Protein AF-A0A839NHM5-F1 (afdb_monomer_lite)

Secondary structure (DSSP, 8-state):
-HHHHHHHHHHHHHHHHHHHT-S----HHHHHHHHHH-SSPPEESSS-SSSSEE---HHHHTT--SS---TTPPP---HHHHHHHHHHHHHHHHHTT-SS-GGG--

Structure (mmCIF, N/CA/C/O backbone):
data_AF-A0A839NHM5-F1
#
_entry.id   AF-A0A839NHM5-F1
#
loop_
_atom_site.group_PDB
_atom_site.id
_atom_site.type_symbol
_atom_site.label_atom_id
_atom_site.label_alt_id
_atom_site.label_comp_id
_atom_site.label_asym_id
_atom_site.label_entity_id
_atom_site.label_seq_id
_atom_site.pdbx_PDB_ins_code
_atom_site.Cartn_x
_atom_site.Cartn_y
_atom_site.Cartn_z
_atom_site.occupancy
_atom_site.B_iso_or_equiv
_atom_site.auth_seq_id
_atom_site.auth_comp_id
_atom_site.auth_asym_id
_atom_site.auth_atom_id
_atom_site.pdbx_PDB_model_num
ATOM 1 N N . MET A 1 1 ? 17.486 33.593 19.056 1.00 53.84 1 MET A N 1
ATOM 2 C CA . MET A 1 1 ? 16.640 32.373 19.085 1.00 53.84 1 MET A CA 1
ATOM 3 C C . MET A 1 1 ? 15.767 32.169 17.834 1.00 53.84 1 MET A C 1
ATOM 5 O O . MET A 1 1 ? 15.738 31.065 17.311 1.00 53.84 1 MET A O 1
ATOM 9 N N . SER A 1 2 ? 15.096 33.207 17.308 1.00 57.06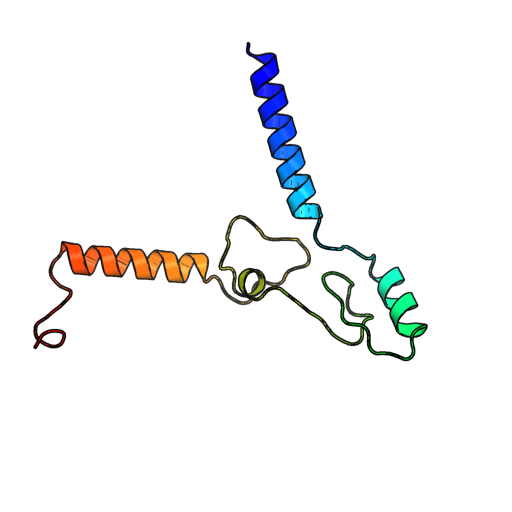 2 SER A N 1
ATOM 10 C CA . SER A 1 2 ? 14.094 33.103 16.217 1.00 57.06 2 SER A CA 1
ATOM 11 C C . SER A 1 2 ? 14.606 32.538 14.871 1.00 57.06 2 SER A C 1
ATOM 13 O O . SER A 1 2 ? 13.922 31.750 14.220 1.00 57.06 2 SER A O 1
ATOM 15 N N . ASN A 1 3 ? 15.841 32.859 14.467 1.00 49.12 3 ASN A N 1
ATOM 16 C CA . ASN A 1 3 ? 16.395 32.397 13.183 1.00 49.12 3 ASN A CA 1
ATOM 17 C C . ASN A 1 3 ? 16.850 30.929 13.194 1.00 49.12 3 ASN A C 1
ATOM 19 O O . ASN A 1 3 ? 16.838 30.281 12.149 1.00 49.12 3 ASN A O 1
ATOM 23 N N . TYR A 1 4 ? 17.214 30.394 14.362 1.00 43.03 4 TYR A N 1
ATOM 24 C CA . TYR A 1 4 ? 17.658 29.006 14.495 1.00 43.03 4 TYR A CA 1
ATOM 25 C C . TYR A 1 4 ? 16.476 28.051 14.301 1.00 43.03 4 TYR A C 1
ATOM 27 O O . TYR A 1 4 ? 16.530 27.181 13.443 1.00 43.03 4 TYR A O 1
ATOM 35 N N . LEU A 1 5 ? 15.348 28.315 14.971 1.00 47.62 5 LEU A N 1
ATOM 36 C CA . LEU A 1 5 ? 14.115 27.529 14.829 1.00 47.62 5 LEU A CA 1
ATOM 37 C C . LEU A 1 5 ? 13.553 27.559 13.395 1.00 47.62 5 LEU A C 1
ATOM 39 O O . LEU A 1 5 ? 13.135 26.525 12.873 1.00 47.62 5 LEU A O 1
ATOM 43 N N . LYS A 1 6 ? 13.618 28.711 12.709 1.00 47.94 6 LYS A N 1
ATOM 44 C CA . LYS A 1 6 ? 13.235 28.820 11.288 1.00 47.94 6 LYS A CA 1
ATOM 45 C C . LYS A 1 6 ? 14.156 28.006 10.374 1.00 47.94 6 LYS A C 1
ATOM 47 O O . LYS A 1 6 ? 13.675 27.376 9.434 1.00 47.94 6 LYS A O 1
ATOM 52 N N . LYS A 1 7 ? 15.464 27.983 10.654 1.00 52.16 7 LYS A N 1
ATOM 53 C CA . LYS A 1 7 ? 16.453 27.204 9.893 1.00 52.16 7 LYS A CA 1
ATOM 54 C C . LYS A 1 7 ? 16.278 25.700 10.122 1.00 52.16 7 LYS A C 1
ATOM 56 O O . LYS A 1 7 ? 16.279 24.951 9.150 1.00 52.16 7 LYS A O 1
ATOM 61 N N . THR A 1 8 ? 16.029 25.273 11.360 1.00 49.31 8 THR A N 1
ATOM 62 C CA . THR A 1 8 ? 15.762 23.868 11.707 1.00 49.31 8 THR A CA 1
ATOM 63 C C . THR A 1 8 ? 14.458 23.373 11.082 1.00 49.31 8 THR A C 1
ATOM 65 O O . THR A 1 8 ? 14.447 22.309 10.471 1.00 49.31 8 THR A O 1
ATOM 68 N N . SER A 1 9 ? 13.380 24.168 11.116 1.00 53.91 9 SER A N 1
ATOM 69 C CA . SER A 1 9 ? 12.108 23.831 10.455 1.00 53.91 9 SER A CA 1
ATOM 70 C C . SER A 1 9 ? 12.252 23.721 8.930 1.00 53.91 9 SER A C 1
ATOM 72 O O . SER A 1 9 ? 11.763 22.767 8.325 1.00 53.91 9 SER A O 1
ATOM 74 N N . LYS A 1 10 ? 12.980 24.652 8.297 1.00 54.19 10 LYS A N 1
ATOM 75 C CA . LYS A 1 10 ? 13.217 24.645 6.845 1.00 54.19 10 LYS A CA 1
ATOM 76 C C . LYS A 1 10 ? 14.106 23.477 6.411 1.00 54.19 10 LYS A C 1
ATOM 78 O O . LYS A 1 10 ? 13.816 22.850 5.397 1.00 54.19 10 LYS A O 1
ATOM 83 N N . ASN A 1 11 ? 15.134 23.151 7.197 1.00 45.97 11 ASN A N 1
ATOM 84 C CA . ASN A 1 11 ? 15.980 21.987 6.951 1.00 45.97 11 ASN A CA 1
ATOM 85 C C . ASN A 1 11 ? 15.206 20.684 7.134 1.00 45.97 11 ASN A C 1
ATOM 87 O O . ASN A 1 11 ? 15.305 19.845 6.256 1.00 45.97 11 ASN A O 1
ATOM 91 N N . THR A 1 12 ? 14.381 20.556 8.178 1.00 53.25 12 THR A N 1
ATOM 92 C CA . THR A 1 12 ? 13.552 19.359 8.420 1.00 53.25 12 THR A CA 1
ATOM 93 C C . THR A 1 12 ? 12.542 19.146 7.292 1.00 53.25 12 THR A C 1
ATOM 95 O O . THR A 1 12 ? 12.435 18.050 6.754 1.00 53.25 12 THR A O 1
ATOM 98 N N . LYS A 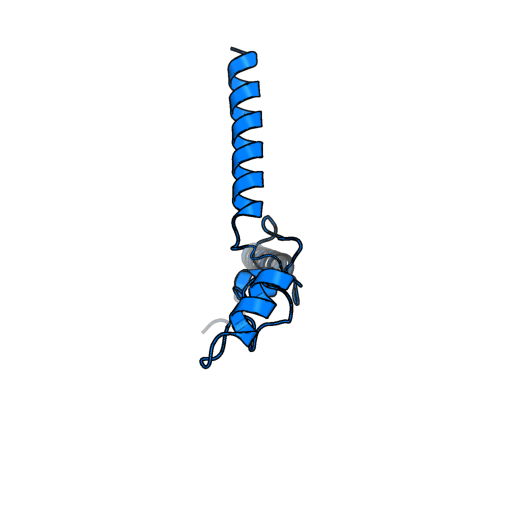1 13 ? 11.854 20.207 6.841 1.00 51.88 13 LYS A N 1
ATOM 99 C CA . LYS A 1 13 ? 10.957 20.131 5.673 1.00 51.88 13 LYS A CA 1
ATOM 100 C C . LYS A 1 13 ? 11.701 19.752 4.390 1.00 51.88 13 LYS A C 1
ATOM 102 O O . LYS A 1 13 ? 11.170 18.998 3.584 1.00 51.88 13 LYS A O 1
ATOM 107 N N . ARG A 1 14 ? 12.932 20.241 4.215 1.00 49.38 14 ARG A N 1
ATOM 108 C CA . ARG A 1 14 ? 13.799 19.875 3.091 1.00 49.38 14 ARG A CA 1
ATOM 109 C C . ARG A 1 14 ? 14.246 18.412 3.167 1.00 49.38 14 ARG A C 1
ATOM 111 O O . ARG A 1 14 ? 14.167 17.740 2.152 1.00 49.38 14 ARG A O 1
ATOM 118 N N . THR A 1 15 ? 14.608 17.896 4.344 1.00 53.00 15 THR A N 1
ATOM 119 C CA . THR A 1 15 ? 14.992 16.481 4.512 1.00 53.00 15 THR A CA 1
ATOM 120 C C . THR A 1 15 ? 13.806 15.551 4.294 1.00 53.00 15 THR A C 1
ATOM 122 O O . THR A 1 15 ? 13.963 14.523 3.653 1.00 53.00 15 THR A O 1
ATOM 125 N N . LEU A 1 16 ? 12.608 15.920 4.759 1.00 50.41 16 LEU A N 1
ATOM 126 C CA . LEU A 1 16 ? 11.380 15.157 4.511 1.00 50.41 16 LEU A CA 1
ATOM 127 C C . LEU A 1 16 ? 10.997 15.155 3.024 1.00 50.41 16 LEU A C 1
ATOM 129 O O . LEU A 1 16 ? 10.574 14.127 2.502 1.00 50.41 16 LEU A O 1
ATOM 133 N N . GLN A 1 17 ? 11.185 16.276 2.324 1.00 50.78 17 GLN A N 1
ATOM 134 C CA . GLN A 1 17 ? 10.989 16.360 0.875 1.00 50.78 17 GLN A CA 1
ATOM 135 C C . GLN A 1 17 ? 12.034 15.527 0.113 1.00 50.78 17 GLN A C 1
ATOM 137 O O . GLN A 1 17 ? 11.679 14.753 -0.767 1.00 50.78 17 GLN A O 1
ATOM 142 N N . GLU A 1 18 ? 13.306 15.616 0.501 1.00 49.75 18 GLU A N 1
ATOM 143 C CA . GLU A 1 18 ? 14.396 14.817 -0.066 1.00 49.75 18 GLU A CA 1
ATOM 144 C C . GLU A 1 18 ? 14.184 13.316 0.209 1.00 49.75 18 GLU A C 1
ATOM 146 O O . GLU A 1 18 ? 14.371 12.506 -0.687 1.00 49.75 18 GLU A O 1
ATOM 151 N N . MET A 1 19 ? 13.702 12.923 1.393 1.00 51.53 19 MET A N 1
ATOM 152 C CA . MET A 1 19 ? 13.323 11.540 1.720 1.00 51.53 19 MET A CA 1
ATOM 153 C C . MET A 1 19 ? 12.123 11.046 0.903 1.00 51.53 19 MET A C 1
ATOM 155 O O . MET A 1 19 ? 12.144 9.908 0.440 1.00 51.53 19 MET A O 1
ATOM 159 N N . LYS A 1 20 ? 11.122 11.902 0.649 1.00 53.28 20 LYS A N 1
ATOM 160 C CA . LYS A 1 20 ? 10.016 11.605 -0.282 1.00 53.28 20 LYS A CA 1
ATOM 161 C C . LYS A 1 20 ? 10.493 11.409 -1.722 1.00 53.28 20 LYS A C 1
ATOM 163 O O . LYS A 1 20 ? 9.875 10.671 -2.486 1.00 53.28 20 LYS A O 1
ATOM 168 N N . ASP A 1 21 ? 11.608 12.035 -2.083 1.00 53.59 21 ASP A N 1
ATOM 169 C CA . ASP A 1 21 ? 12.207 11.958 -3.410 1.00 53.59 21 ASP A CA 1
ATOM 170 C C . ASP A 1 21 ? 13.266 10.848 -3.574 1.00 53.59 21 ASP A C 1
ATOM 172 O O . ASP A 1 21 ? 13.743 10.657 -4.692 1.00 53.59 21 ASP A O 1
ATOM 176 N N . ARG A 1 22 ? 13.581 10.087 -2.511 1.00 50.22 22 ARG A N 1
ATOM 177 C CA . ARG A 1 22 ? 14.645 9.059 -2.449 1.00 50.22 22 ARG A CA 1
ATOM 178 C C . ARG A 1 22 ? 14.239 7.624 -2.811 1.00 50.22 22 ARG A C 1
ATOM 180 O O . ARG A 1 22 ? 15.082 6.737 -2.703 1.00 50.22 22 ARG A O 1
ATOM 187 N N . GLY A 1 23 ? 13.003 7.369 -3.244 1.00 55.25 23 GLY A N 1
ATOM 188 C CA . GLY A 1 23 ? 12.704 6.106 -3.934 1.00 55.25 23 GLY A CA 1
ATOM 189 C C . GLY A 1 23 ? 13.531 6.063 -5.216 1.00 55.25 23 GLY A C 1
ATOM 190 O O . GLY A 1 23 ? 13.576 7.070 -5.904 1.00 55.25 23 GLY A O 1
ATOM 191 N N . GLU A 1 24 ? 14.245 4.982 -5.497 1.00 55.50 24 GLU A N 1
ATOM 192 C CA . GLU A 1 24 ? 15.102 4.829 -6.678 1.00 55.50 24 GLU A CA 1
ATOM 193 C C . GLU A 1 24 ? 14.398 5.325 -7.961 1.00 55.50 24 GLU A C 1
ATOM 195 O O . GLU A 1 24 ? 13.472 4.695 -8.455 1.00 55.50 24 GLU A O 1
ATOM 200 N N . LYS A 1 25 ? 14.777 6.505 -8.476 1.00 68.38 25 LYS A N 1
ATOM 201 C CA . LYS A 1 25 ? 14.193 7.085 -9.698 1.00 68.38 25 LYS A CA 1
ATOM 202 C C . LYS A 1 25 ? 15.188 6.932 -10.836 1.00 68.38 25 LYS A C 1
ATOM 204 O O . LYS A 1 25 ? 15.948 7.858 -11.124 1.00 68.38 25 LYS A O 1
ATOM 209 N N . ILE A 1 26 ? 15.197 5.778 -11.493 1.00 77.38 26 ILE A N 1
ATOM 210 C CA . ILE A 1 26 ? 15.881 5.662 -12.782 1.00 77.38 26 ILE A CA 1
ATOM 211 C C . ILE A 1 26 ? 14.987 6.342 -13.830 1.00 77.38 26 ILE A C 1
ATOM 213 O O . ILE A 1 26 ? 13.811 5.988 -13.940 1.00 77.38 26 ILE A O 1
ATOM 217 N N . PRO A 1 27 ? 15.489 7.321 -14.610 1.00 87.31 27 PRO A N 1
ATOM 218 C CA . PRO A 1 27 ? 14.722 7.872 -15.720 1.00 87.31 27 PRO A CA 1
ATOM 219 C C . PRO A 1 27 ? 14.243 6.750 -16.644 1.00 87.31 27 PRO A C 1
ATOM 221 O O . PRO A 1 27 ? 15.035 5.890 -17.022 1.00 87.31 27 PRO A O 1
ATOM 224 N N . SER A 1 28 ? 12.971 6.776 -17.046 1.00 87.50 28 SER A N 1
ATOM 225 C CA . SER A 1 28 ? 12.346 5.683 -17.812 1.00 87.50 28 SER A CA 1
ATOM 226 C C . SER A 1 28 ? 13.142 5.257 -19.053 1.00 87.50 28 SER A C 1
ATOM 228 O O . SER A 1 28 ? 13.279 4.064 -19.322 1.00 87.50 28 SER A O 1
ATOM 230 N N . HIS A 1 29 ? 13.729 6.213 -19.778 1.00 92.06 29 HIS A N 1
ATOM 231 C CA . HIS A 1 29 ? 14.578 5.923 -20.939 1.00 92.06 29 HIS A CA 1
ATOM 232 C C . HIS A 1 29 ? 15.848 5.146 -20.575 1.00 92.06 29 HIS A C 1
ATOM 234 O O . HIS A 1 29 ? 16.279 4.262 -21.308 1.00 92.06 29 HIS A O 1
ATOM 240 N N . THR A 1 30 ? 16.452 5.462 -19.429 1.00 92.38 30 THR A N 1
ATOM 241 C CA . THR A 1 30 ? 17.640 4.764 -18.929 1.00 92.38 30 THR A CA 1
ATOM 242 C C . THR A 1 30 ? 17.295 3.337 -18.520 1.00 92.38 30 THR A C 1
ATOM 244 O O . THR A 1 30 ? 18.024 2.421 -18.882 1.00 92.38 30 THR A O 1
ATOM 247 N N . ALA A 1 31 ? 16.175 3.139 -17.821 1.00 93.19 31 ALA A N 1
ATOM 248 C CA . ALA A 1 31 ? 15.716 1.807 -17.435 1.00 93.19 31 ALA A CA 1
ATOM 249 C C . ALA A 1 31 ? 15.433 0.924 -18.659 1.00 93.19 31 ALA A C 1
ATOM 251 O O . ALA A 1 31 ? 15.895 -0.210 -18.706 1.00 93.19 31 ALA A O 1
ATOM 252 N N . THR A 1 32 ? 14.777 1.489 -19.679 1.00 95.62 32 THR A N 1
ATOM 253 C CA . THR A 1 32 ? 14.494 0.795 -20.948 1.00 95.62 32 THR A CA 1
ATOM 254 C C . THR A 1 32 ? 15.781 0.328 -21.621 1.00 95.62 32 THR A C 1
ATOM 256 O O . THR A 1 32 ? 15.944 -0.852 -21.900 1.00 95.62 32 THR A O 1
ATOM 259 N N . LYS A 1 33 ? 16.762 1.230 -21.775 1.00 96.94 33 LYS A N 1
ATOM 260 C CA . LYS A 1 33 ? 18.072 0.881 -22.345 1.00 96.94 33 LYS A CA 1
ATOM 261 C C . LYS A 1 33 ? 18.780 -0.232 -21.580 1.00 96.94 33 LYS A C 1
ATOM 263 O O . LYS A 1 33 ? 19.408 -1.083 -22.197 1.00 96.94 33 LYS A O 1
ATOM 268 N N . ILE A 1 34 ? 18.725 -0.201 -20.248 1.00 95.00 34 ILE A N 1
ATOM 269 C CA . ILE A 1 34 ? 19.336 -1.241 -19.415 1.00 95.00 34 ILE A CA 1
ATOM 270 C C . ILE A 1 34 ? 18.624 -2.578 -19.643 1.00 95.00 34 ILE A C 1
ATOM 272 O O . ILE A 1 34 ? 19.306 -3.580 -19.839 1.00 95.00 34 ILE A O 1
ATOM 276 N N . SER A 1 35 ? 17.287 -2.588 -19.667 1.00 96.50 35 SER A N 1
ATOM 277 C CA . SER A 1 35 ? 16.502 -3.801 -19.928 1.00 96.50 35 SER A CA 1
ATOM 278 C C . SER A 1 35 ? 16.824 -4.399 -21.296 1.00 96.50 35 SER A C 1
ATOM 280 O O . SER A 1 35 ? 17.097 -5.589 -21.383 1.00 96.50 35 SER A O 1
ATOM 282 N N . ASP A 1 36 ? 16.914 -3.568 -22.338 1.00 97.19 36 ASP A N 1
ATOM 283 C CA . ASP A 1 36 ? 17.235 -4.009 -23.703 1.00 97.19 36 ASP A CA 1
ATOM 284 C C . ASP A 1 36 ? 18.653 -4.604 -23.833 1.00 97.19 36 ASP A C 1
ATOM 286 O O . ASP A 1 36 ? 18.923 -5.412 -24.723 1.00 97.19 36 ASP A O 1
ATOM 290 N N . MET A 1 37 ? 19.592 -4.189 -22.974 1.00 97.69 37 MET A N 1
ATOM 291 C CA . MET A 1 37 ? 20.988 -4.644 -23.003 1.00 97.69 37 MET A CA 1
ATOM 292 C C . MET A 1 37 ? 21.226 -5.941 -22.221 1.00 97.69 37 MET A C 1
ATOM 294 O O . MET A 1 37 ? 22.228 -6.627 -22.454 1.00 97.69 37 MET A O 1
ATOM 298 N N . LEU A 1 38 ? 20.360 -6.265 -21.263 1.00 96.75 38 LEU A N 1
ATOM 299 C CA . LEU A 1 38 ? 20.520 -7.419 -20.388 1.00 96.75 38 LEU A CA 1
ATOM 300 C C . LEU A 1 38 ? 19.784 -8.635 -20.956 1.00 96.75 38 LEU A C 1
ATOM 302 O O . LEU A 1 38 ? 18.704 -8.540 -21.519 1.00 96.75 38 LEU A O 1
ATOM 306 N N . LYS A 1 39 ? 20.375 -9.821 -20.784 1.00 97.06 39 LYS A N 1
ATOM 307 C CA . LYS A 1 39 ? 19.707 -11.094 -21.116 1.00 97.06 39 LYS A CA 1
ATOM 308 C C . LYS A 1 39 ? 18.825 -11.614 -19.980 1.00 97.06 39 LYS A C 1
ATOM 310 O O . LYS A 1 39 ? 18.039 -12.532 -20.189 1.00 97.06 39 LYS A O 1
ATOM 315 N N . ILE A 1 40 ? 19.034 -11.098 -18.771 1.00 97.62 40 ILE A N 1
ATOM 316 C CA . ILE A 1 40 ? 18.257 -11.451 -17.583 1.00 97.62 40 ILE A CA 1
ATOM 317 C C . ILE A 1 40 ? 17.067 -10.491 -17.449 1.00 97.62 40 ILE A C 1
ATOM 319 O O . ILE A 1 40 ? 17.233 -9.320 -17.792 1.00 97.62 40 ILE A O 1
ATOM 323 N N . PRO A 1 41 ? 15.915 -10.942 -16.917 1.00 97.25 41 PRO A N 1
ATOM 324 C CA . PRO A 1 41 ? 14.773 -10.062 -16.692 1.00 97.25 41 PRO A CA 1
ATOM 325 C C . PRO A 1 41 ? 15.097 -8.921 -15.725 1.00 97.25 41 PRO A C 1
ATOM 327 O O . PRO A 1 41 ? 15.759 -9.135 -14.703 1.00 97.25 41 PRO A O 1
ATOM 330 N N . THR A 1 42 ? 14.584 -7.726 -16.006 1.00 96.56 42 THR A N 1
ATOM 331 C CA . THR A 1 42 ? 14.689 -6.560 -15.125 1.00 96.56 42 THR A CA 1
ATOM 332 C C . THR A 1 42 ? 13.378 -6.291 -14.386 1.00 96.56 42 THR A C 1
ATOM 334 O O . THR A 1 42 ? 12.290 -6.322 -14.959 1.00 96.56 42 THR A O 1
ATOM 337 N N . ILE A 1 43 ? 13.472 -6.011 -13.083 1.00 95.75 43 ILE A N 1
ATOM 338 C CA . ILE A 1 43 ? 12.328 -5.640 -1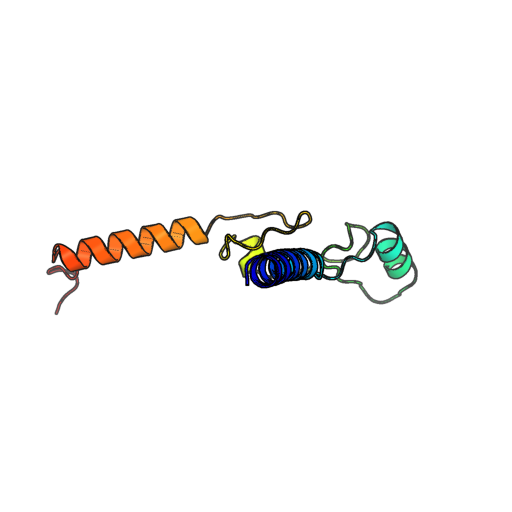2.241 1.00 95.75 43 ILE A CA 1
ATOM 339 C C . ILE A 1 43 ? 12.540 -4.210 -11.755 1.00 95.75 43 ILE A C 1
ATOM 341 O O . ILE A 1 43 ? 13.520 -3.929 -11.068 1.00 95.75 43 ILE A O 1
ATOM 345 N N . GLY A 1 44 ? 11.635 -3.304 -12.123 1.00 91.44 44 GLY A N 1
ATOM 346 C CA . GLY A 1 44 ? 11.736 -1.886 -11.785 1.00 91.44 44 GLY A CA 1
ATOM 347 C C . GLY A 1 44 ? 10.796 -1.454 -10.661 1.00 91.44 44 GLY A C 1
ATOM 348 O O . GLY A 1 44 ? 9.662 -1.920 -10.561 1.00 91.44 44 GLY A O 1
ATOM 349 N N . ILE A 1 45 ? 11.249 -0.492 -9.859 1.00 90.00 45 ILE A N 1
ATOM 350 C CA . ILE A 1 45 ? 10.407 0.368 -9.022 1.00 90.00 45 ILE A CA 1
ATOM 351 C C . ILE A 1 45 ? 10.596 1.802 -9.513 1.00 90.00 45 ILE A C 1
ATOM 353 O O . ILE A 1 45 ? 11.722 2.249 -9.694 1.00 90.00 45 ILE A O 1
ATOM 357 N N . ALA A 1 46 ? 9.505 2.508 -9.819 1.00 86.94 46 ALA A N 1
ATOM 358 C CA . ALA A 1 46 ? 9.558 3.865 -10.383 1.00 86.94 46 ALA A CA 1
ATOM 359 C C . ALA A 1 46 ? 10.437 4.024 -11.654 1.00 86.94 46 ALA A C 1
ATOM 361 O O . ALA A 1 46 ? 10.889 5.127 -11.962 1.00 86.94 46 ALA A O 1
ATOM 362 N N . ALA A 1 47 ? 10.640 2.945 -12.418 1.00 89.38 47 ALA A N 1
ATOM 363 C CA . ALA A 1 47 ? 11.541 2.890 -13.576 1.00 89.38 47 ALA A CA 1
ATOM 364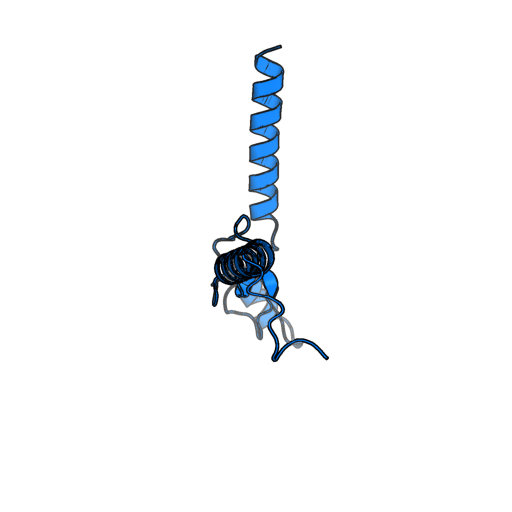 C C . ALA A 1 47 ? 10.826 3.069 -14.936 1.00 89.38 47 ALA A C 1
ATOM 366 O O . ALA A 1 47 ? 11.432 2.934 -15.997 1.00 89.38 47 ALA A O 1
ATOM 367 N N . GLY A 1 48 ? 9.525 3.380 -14.930 1.00 88.94 48 GLY A N 1
ATOM 368 C CA . GLY A 1 48 ? 8.688 3.349 -16.135 1.00 88.94 48 GLY A CA 1
ATOM 369 C C . GLY A 1 48 ? 8.352 1.921 -16.580 1.00 88.94 48 GLY A C 1
ATOM 370 O O . GLY A 1 48 ? 8.673 0.956 -15.892 1.00 88.94 48 GLY A O 1
ATOM 371 N N . SER A 1 49 ? 7.674 1.784 -17.721 1.00 93.94 49 SER A N 1
ATOM 372 C CA . SER A 1 49 ? 7.167 0.497 -18.226 1.00 93.94 49 SER A CA 1
ATOM 373 C C . SER A 1 49 ? 8.132 -0.259 -19.147 1.00 93.94 49 SER A C 1
ATOM 375 O O . SER A 1 49 ? 7.751 -1.289 -19.684 1.00 93.94 49 SER A O 1
ATOM 377 N N . GLY A 1 50 ? 9.349 0.248 -19.369 1.00 95.25 50 GLY A N 1
ATOM 378 C CA . GLY A 1 50 ? 10.361 -0.382 -20.233 1.00 95.25 50 GLY A CA 1
ATOM 379 C C . GLY A 1 50 ? 11.202 -1.458 -19.538 1.00 95.25 50 GLY A C 1
ATOM 380 O O . GLY A 1 50 ? 12.353 -1.647 -19.899 1.00 95.25 50 GLY A O 1
ATOM 381 N N . VAL A 1 51 ? 10.660 -2.092 -18.502 1.00 96.12 51 VAL A N 1
ATOM 382 C CA . VAL A 1 51 ? 11.281 -3.186 -17.738 1.00 96.12 51 VAL A CA 1
ATOM 383 C C . VAL A 1 51 ? 10.354 -4.400 -17.793 1.00 96.12 51 VAL A C 1
ATOM 385 O O . VAL A 1 51 ? 9.149 -4.238 -17.999 1.00 96.12 51 VAL A O 1
ATOM 388 N N . ASP A 1 52 ? 10.882 -5.600 -17.570 1.00 97.81 52 ASP A N 1
ATOM 389 C CA . ASP A 1 52 ? 10.123 -6.853 -17.723 1.00 97.81 52 ASP A CA 1
ATOM 390 C C . ASP A 1 52 ? 9.092 -7.085 -16.610 1.00 97.81 52 ASP A C 1
ATOM 392 O O . ASP A 1 52 ? 8.109 -7.807 -16.787 1.00 97.81 52 ASP A O 1
ATOM 396 N N . GLY A 1 53 ? 9.295 -6.463 -15.449 1.00 95.94 53 GLY A N 1
ATOM 397 C CA . GLY A 1 53 ? 8.365 -6.531 -14.331 1.00 95.94 53 GLY A CA 1
ATOM 398 C C . GLY A 1 53 ? 8.431 -5.317 -13.415 1.00 95.94 53 GLY A C 1
ATOM 399 O O . GLY A 1 53 ? 9.329 -4.481 -13.495 1.00 95.94 53 GLY A O 1
ATOM 400 N N . GLN A 1 54 ? 7.444 -5.219 -12.529 1.00 93.31 54 GLN A N 1
ATOM 401 C CA . GLN A 1 54 ? 7.301 -4.108 -11.592 1.00 93.31 54 GLN A CA 1
ATOM 402 C C . GLN A 1 54 ? 7.270 -4.631 -10.162 1.00 93.31 54 GLN A C 1
ATOM 404 O O . GLN A 1 54 ? 6.660 -5.664 -9.885 1.00 93.31 54 GLN A O 1
ATOM 409 N N . VAL A 1 55 ? 7.878 -3.880 -9.250 1.00 92.81 55 VAL A N 1
ATOM 410 C CA . VAL A 1 55 ? 7.785 -4.124 -7.811 1.00 92.81 55 VAL A CA 1
ATOM 411 C C . VAL A 1 55 ? 7.337 -2.856 -7.099 1.00 92.81 55 VAL A C 1
ATOM 413 O O . VAL A 1 55 ? 7.765 -1.748 -7.420 1.00 92.81 55 VAL A O 1
ATOM 416 N N . LEU A 1 56 ? 6.446 -3.024 -6.127 1.00 89.94 56 LEU A N 1
ATOM 417 C CA . LEU A 1 56 ? 5.950 -1.962 -5.262 1.00 89.94 56 LEU A CA 1
ATOM 418 C C . LEU A 1 56 ? 5.853 -2.486 -3.828 1.00 89.94 56 LEU A C 1
ATOM 420 O O . LEU A 1 56 ? 5.694 -3.685 -3.599 1.00 89.94 56 LEU A O 1
ATOM 424 N N . VAL A 1 57 ? 5.927 -1.576 -2.861 1.00 89.50 57 VAL A N 1
ATOM 425 C CA . VAL A 1 57 ? 5.727 -1.886 -1.442 1.00 89.50 57 VAL A CA 1
ATOM 426 C C . VAL A 1 57 ? 4.224 -1.992 -1.176 1.00 89.50 57 VAL A C 1
ATOM 428 O O . VAL A 1 57 ? 3.474 -1.067 -1.485 1.00 89.50 57 VAL A O 1
ATOM 431 N N . ILE A 1 58 ? 3.760 -3.111 -0.612 1.00 92.38 58 ILE A N 1
ATOM 432 C CA . ILE A 1 58 ? 2.319 -3.372 -0.452 1.00 92.38 58 ILE A CA 1
ATOM 433 C C . ILE A 1 58 ? 1.622 -2.303 0.401 1.00 92.38 58 ILE A C 1
ATOM 435 O O . ILE A 1 58 ? 0.523 -1.874 0.066 1.00 92.38 58 ILE A O 1
ATOM 439 N N . GLN A 1 59 ? 2.282 -1.811 1.449 1.00 90.25 59 GLN A N 1
ATOM 440 C CA . GLN A 1 59 ? 1.760 -0.765 2.329 1.00 90.25 59 GLN A CA 1
ATOM 441 C C . GLN A 1 59 ? 1.484 0.540 1.570 1.00 90.25 59 GLN A C 1
ATOM 443 O O . GLN A 1 59 ? 0.483 1.207 1.833 1.00 90.25 59 GLN A O 1
ATOM 448 N N . ASP A 1 60 ? 2.341 0.873 0.605 1.00 88.06 60 ASP A N 1
ATOM 449 C CA . ASP A 1 60 ? 2.211 2.065 -0.229 1.00 88.06 60 ASP A CA 1
ATOM 450 C C . ASP A 1 60 ? 1.049 1.901 -1.220 1.00 88.06 60 ASP A C 1
ATOM 452 O O . ASP A 1 60 ? 0.178 2.766 -1.331 1.00 88.06 60 ASP A O 1
ATOM 456 N N . VAL A 1 61 ? 0.993 0.753 -1.905 1.00 91.44 61 VAL A N 1
ATOM 457 C CA . VAL A 1 61 ? -0.057 0.423 -2.889 1.00 91.44 61 VAL A CA 1
ATOM 458 C C . VAL A 1 61 ? -1.437 0.374 -2.239 1.00 91.44 61 VAL A C 1
ATOM 460 O O . VAL A 1 61 ? -2.413 0.830 -2.834 1.00 91.44 61 VAL A O 1
ATOM 463 N N . MET A 1 62 ? -1.519 -0.143 -1.014 1.00 94.38 62 MET A N 1
ATOM 464 C CA . MET A 1 62 ? -2.767 -0.255 -0.261 1.00 94.38 62 MET A CA 1
ATOM 465 C C . MET A 1 62 ? -3.119 1.013 0.530 1.00 94.38 62 MET A C 1
ATOM 467 O O . MET A 1 62 ? -4.136 1.032 1.220 1.00 94.38 62 MET A O 1
ATOM 471 N N . GLY A 1 63 ? -2.298 2.066 0.460 1.00 91.88 63 GLY A N 1
ATOM 472 C CA . GLY A 1 63 ? -2.575 3.331 1.141 1.00 91.88 63 GLY A CA 1
ATOM 473 C C . GLY A 1 63 ? -2.626 3.201 2.664 1.00 91.88 63 GLY A C 1
ATOM 474 O O . GLY A 1 63 ? -3.452 3.843 3.300 1.00 91.88 63 GLY A O 1
ATOM 475 N N . MET A 1 64 ? -1.780 2.353 3.261 1.00 91.12 64 MET A N 1
ATOM 476 C CA . MET A 1 64 ? -1.717 2.185 4.723 1.00 91.12 64 MET A CA 1
ATOM 477 C C . MET A 1 64 ? -1.050 3.376 5.425 1.00 91.12 64 MET A C 1
ATOM 479 O O . MET A 1 64 ? -1.303 3.615 6.602 1.00 91.12 64 MET A O 1
ATOM 483 N N . ASN A 1 65 ? -0.186 4.108 4.718 1.00 82.62 65 ASN A N 1
ATOM 484 C CA . ASN A 1 65 ? 0.473 5.311 5.216 1.00 82.62 65 ASN A CA 1
ATOM 485 C C . ASN A 1 65 ? -0.015 6.533 4.430 1.00 82.62 65 ASN A C 1
ATOM 487 O O . ASN A 1 65 ? 0.191 6.615 3.216 1.00 82.62 65 ASN A O 1
ATOM 491 N N . ASP A 1 66 ? -0.629 7.493 5.116 1.00 75.19 66 ASP A N 1
ATOM 492 C CA . ASP A 1 66 ? -1.187 8.673 4.458 1.00 75.19 66 ASP A CA 1
ATOM 493 C C . ASP A 1 66 ? -0.134 9.765 4.183 1.00 75.19 66 ASP A C 1
ATOM 495 O O . ASP A 1 66 ? -0.247 10.544 3.237 1.00 75.19 66 ASP A O 1
ATOM 499 N N . GLU A 1 67 ? 0.979 9.771 4.922 1.00 72.81 67 GLU A N 1
ATOM 500 C CA . GLU A 1 67 ? 2.003 10.814 4.795 1.00 72.81 67 GLU A CA 1
ATOM 501 C C . GLU A 1 67 ? 2.937 10.618 3.587 1.00 72.81 67 GLU A C 1
ATOM 503 O O . GLU A 1 67 ? 3.595 11.571 3.134 1.00 72.81 67 GLU A O 1
ATOM 508 N N . PHE A 1 68 ? 2.995 9.397 3.047 1.00 68.44 68 PHE A N 1
ATOM 509 C CA . PHE A 1 68 ? 3.846 9.016 1.923 1.00 68.44 68 PHE A CA 1
ATOM 510 C C . PHE A 1 68 ? 2.997 8.695 0.682 1.00 68.44 68 PHE A C 1
ATOM 512 O O . PHE A 1 68 ? 2.284 7.698 0.615 1.00 68.44 68 PHE A O 1
ATOM 519 N N . SER A 1 69 ? 3.063 9.576 -0.321 1.00 68.06 69 SER A N 1
ATOM 520 C CA . SER A 1 69 ? 2.403 9.391 -1.620 1.00 68.06 69 SER A CA 1
ATOM 521 C C . SER A 1 69 ? 3.318 9.869 -2.750 1.00 68.06 69 SER A C 1
ATOM 523 O O . SER A 1 69 ? 3.158 10.986 -3.257 1.00 68.06 69 SER A O 1
ATOM 525 N N . PRO A 1 70 ? 4.341 9.085 -3.122 1.00 69.75 70 PRO A N 1
ATOM 526 C CA . PRO A 1 70 ? 5.212 9.440 -4.232 1.00 69.75 70 PRO A CA 1
ATOM 527 C C . PRO A 1 70 ? 4.429 9.513 -5.552 1.00 69.75 70 PRO A C 1
ATOM 529 O O . PRO A 1 70 ? 3.520 8.730 -5.803 1.00 69.75 70 PRO A O 1
ATOM 532 N N . LYS A 1 71 ? 4.811 10.441 -6.441 1.00 69.62 71 LYS A N 1
ATOM 533 C CA . LYS A 1 71 ? 4.095 10.714 -7.708 1.00 69.62 71 LYS A CA 1
ATOM 534 C C . LYS A 1 71 ? 3.954 9.507 -8.647 1.00 69.62 71 LYS A C 1
ATOM 536 O O . LYS A 1 71 ? 3.071 9.504 -9.494 1.00 69.62 71 LYS A O 1
ATOM 541 N N . PHE A 1 72 ? 4.857 8.536 -8.547 1.00 70.81 72 PHE A N 1
ATOM 542 C CA . PHE A 1 72 ? 4.897 7.348 -9.407 1.00 70.81 72 PHE A CA 1
ATOM 543 C C . PHE A 1 72 ? 4.039 6.188 -8.881 1.00 70.81 72 PHE A C 1
ATOM 545 O O . PHE A 1 72 ? 3.912 5.168 -9.552 1.00 70.81 72 PHE A O 1
ATOM 552 N N . LEU A 1 73 ? 3.470 6.322 -7.683 1.00 82.31 73 LEU A N 1
ATOM 553 C CA . LEU A 1 73 ? 2.683 5.284 -7.042 1.00 82.31 73 LEU A CA 1
ATOM 554 C C . LEU A 1 73 ? 1.201 5.473 -7.363 1.00 82.31 73 LEU A C 1
ATOM 556 O O . LEU A 1 73 ? 0.610 6.513 -7.075 1.00 82.31 73 LEU A O 1
ATOM 560 N N . ARG A 1 74 ? 0.583 4.427 -7.906 1.00 87.31 74 ARG A N 1
ATOM 561 C CA . ARG A 1 74 ? -0.873 4.299 -7.933 1.00 87.31 74 ARG A CA 1
ATOM 562 C C . ARG A 1 74 ? -1.319 3.620 -6.639 1.00 87.31 74 ARG A C 1
ATOM 564 O O . ARG A 1 74 ? -0.943 2.474 -6.405 1.00 87.31 74 ARG A O 1
ATOM 571 N N . ARG A 1 75 ? -2.129 4.312 -5.832 1.00 89.25 75 ARG A N 1
ATOM 572 C CA . ARG A 1 75 ? -2.863 3.697 -4.715 1.00 89.25 75 ARG A CA 1
ATOM 573 C C . ARG A 1 75 ? -4.049 2.907 -5.276 1.00 89.25 75 ARG A C 1
ATOM 575 O O . ARG A 1 75 ? -4.751 3.401 -6.157 1.00 89.25 75 ARG A O 1
ATOM 582 N N . TYR A 1 76 ? -4.250 1.691 -4.784 1.00 93.00 76 TYR A N 1
ATOM 583 C CA . TYR A 1 76 ? -5.375 0.815 -5.137 1.00 93.00 76 TYR A CA 1
ATOM 584 C C . TYR A 1 76 ? -6.399 0.694 -4.004 1.00 93.00 76 TYR A C 1
ATOM 586 O O . TYR A 1 76 ? -7.517 0.249 -4.243 1.00 93.00 76 TYR A O 1
ATOM 594 N N . ALA A 1 77 ? -6.034 1.111 -2.791 1.00 93.75 77 ALA A N 1
ATOM 595 C CA . ALA A 1 77 ? -6.920 1.197 -1.639 1.00 93.75 77 ALA A CA 1
ATOM 596 C C . ALA A 1 77 ? -6.509 2.372 -0.733 1.00 93.75 77 A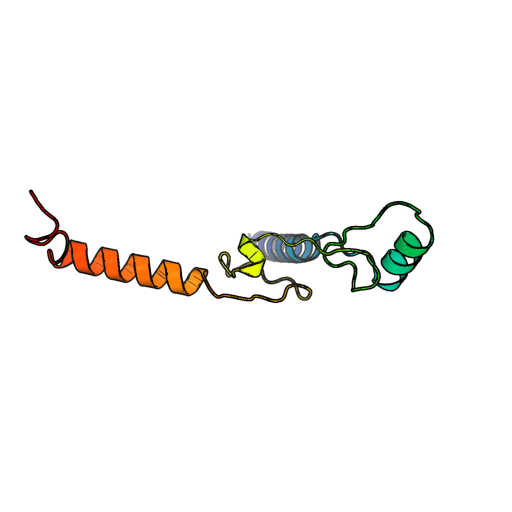LA A C 1
ATOM 598 O O . ALA A 1 77 ? -5.407 2.911 -0.865 1.00 93.75 77 ALA A O 1
ATOM 599 N N . ASP A 1 78 ? -7.407 2.748 0.176 1.00 93.12 78 ASP A N 1
ATOM 600 C CA . ASP A 1 78 ? -7.156 3.670 1.288 1.00 93.12 78 ASP A CA 1
ATOM 601 C C . ASP A 1 78 ? -7.349 2.911 2.608 1.00 93.12 78 ASP A C 1
ATOM 603 O O . ASP A 1 78 ? -8.372 3.023 3.288 1.00 93.12 78 ASP A O 1
ATOM 607 N N . LEU A 1 79 ? -6.383 2.044 2.931 1.00 95.25 79 LEU A N 1
ATOM 608 C CA . LEU A 1 79 ? -6.440 1.276 4.172 1.00 95.25 79 LEU A CA 1
ATOM 609 C C . LEU A 1 79 ? -6.224 2.141 5.410 1.00 95.25 79 LEU A C 1
ATOM 611 O O . LEU A 1 79 ? -6.718 1.770 6.469 1.00 95.25 79 LEU A O 1
ATOM 615 N N . HIS A 1 80 ? -5.547 3.285 5.297 1.00 93.88 80 HIS A N 1
ATOM 616 C CA . HIS A 1 80 ? -5.415 4.221 6.407 1.00 93.88 80 HIS A CA 1
ATOM 617 C C . HIS A 1 80 ? -6.792 4.635 6.943 1.00 93.88 80 HIS A C 1
ATOM 619 O O . HIS A 1 80 ? -7.062 4.474 8.137 1.00 93.88 80 HIS A O 1
ATOM 625 N N . THR A 1 81 ? -7.688 5.093 6.065 1.00 95.00 81 THR A N 1
ATOM 626 C CA . THR A 1 81 ? -9.049 5.480 6.460 1.00 95.00 81 THR A CA 1
ATOM 627 C C . THR A 1 81 ? -9.840 4.281 6.980 1.00 95.00 81 THR A C 1
ATOM 629 O O . THR A 1 81 ? -10.424 4.354 8.060 1.00 95.00 81 THR A O 1
ATOM 632 N N . VAL A 1 82 ? -9.808 3.147 6.271 1.00 96.88 82 VAL A N 1
ATOM 633 C CA . VAL A 1 82 ? -10.547 1.935 6.672 1.00 96.88 82 VAL A CA 1
ATOM 634 C C . VAL A 1 82 ? -10.130 1.451 8.065 1.00 96.88 82 VAL A C 1
ATOM 636 O O . VAL A 1 82 ? -10.983 1.168 8.905 1.00 96.88 82 VAL A O 1
ATOM 639 N N . MET A 1 83 ? -8.825 1.378 8.336 1.00 96.50 83 MET A N 1
ATOM 640 C CA . MET A 1 83 ? -8.297 0.929 9.628 1.00 96.50 83 MET A CA 1
ATOM 641 C C . MET A 1 83 ? -8.591 1.930 10.749 1.00 96.50 83 MET A C 1
ATOM 643 O O . MET A 1 83 ? -8.890 1.516 11.872 1.00 96.50 83 MET A O 1
ATOM 647 N N . SER A 1 84 ? -8.530 3.230 10.453 1.00 96.12 84 SER A N 1
ATOM 648 C CA . SER A 1 84 ? -8.846 4.289 11.417 1.00 96.12 84 SER A CA 1
ATOM 649 C C . SER A 1 84 ? -10.310 4.225 11.849 1.00 96.12 84 SER A C 1
ATOM 651 O O . SER A 1 84 ? -10.598 4.216 13.046 1.00 96.12 84 SER A O 1
ATOM 653 N N . GLU A 1 85 ? -11.231 4.085 10.894 1.00 98.12 85 GLU A N 1
ATOM 654 C CA . GLU A 1 85 ? -12.662 3.968 11.185 1.00 98.12 85 GLU A CA 1
ATOM 655 C C . GLU A 1 85 ? -13.003 2.670 11.917 1.00 98.12 85 GLU A C 1
ATOM 657 O O . GLU A 1 85 ? -13.729 2.701 12.909 1.00 98.12 85 GLU A O 1
ATOM 662 N N . ALA A 1 86 ? -12.435 1.533 11.503 1.00 98.31 86 ALA A N 1
ATOM 663 C CA . ALA A 1 86 ? -12.635 0.263 12.203 1.00 98.31 86 ALA A CA 1
ATOM 664 C C . ALA A 1 86 ? -12.169 0.339 13.666 1.00 98.31 86 ALA A C 1
ATOM 666 O O . ALA A 1 86 ? -12.852 -0.137 14.573 1.00 98.31 86 ALA A O 1
ATOM 667 N N . THR A 1 87 ? -11.031 0.995 13.904 1.00 98.31 87 THR A N 1
ATOM 668 C CA . THR A 1 87 ? -10.502 1.214 15.254 1.00 98.31 87 THR A CA 1
ATOM 669 C C . THR A 1 87 ? -11.419 2.128 16.069 1.00 98.31 87 THR A C 1
ATOM 671 O O . THR A 1 87 ? -11.665 1.854 17.243 1.00 98.31 87 THR A O 1
ATOM 674 N N . ARG A 1 88 ? -11.962 3.193 15.461 1.00 98.50 88 ARG A N 1
ATOM 675 C CA . ARG A 1 88 ? -12.927 4.090 16.115 1.00 98.50 88 ARG A CA 1
ATOM 676 C C . ARG A 1 88 ? -14.200 3.347 16.519 1.00 98.50 88 ARG A C 1
ATOM 678 O O . ARG A 1 88 ? -14.610 3.476 17.669 1.00 98.50 88 ARG A O 1
ATOM 685 N N . HIS A 1 89 ? -14.776 2.550 15.619 1.00 98.50 89 HIS A N 1
ATOM 686 C CA . HIS A 1 89 ? -15.964 1.745 15.914 1.00 98.50 89 HIS A CA 1
ATOM 687 C C . HIS A 1 89 ? -15.710 0.761 17.055 1.00 98.50 89 HIS A C 1
ATOM 689 O O . HIS A 1 89 ? -16.462 0.744 18.020 1.00 98.50 89 HIS A O 1
ATOM 695 N N . TYR A 1 90 ? -14.587 0.039 17.024 1.00 98.44 90 TYR A N 1
ATOM 696 C CA . TYR A 1 90 ? -14.220 -0.857 18.120 1.00 98.44 90 TYR A CA 1
ATOM 697 C C . TYR A 1 90 ? -14.120 -0.127 19.471 1.00 98.44 90 TYR A C 1
ATOM 699 O O . TYR A 1 90 ? -14.618 -0.604 20.490 1.00 98.44 90 TYR A O 1
ATOM 707 N N . ILE A 1 91 ? -13.507 1.062 19.494 1.00 98.56 91 ILE A N 1
ATOM 708 C CA . ILE A 1 91 ? -13.427 1.888 20.708 1.00 98.56 91 ILE A CA 1
ATOM 709 C C . ILE A 1 91 ? -14.824 2.305 21.191 1.00 98.56 91 ILE A C 1
ATOM 711 O O . ILE A 1 91 ? -15.060 2.335 22.400 1.00 98.56 91 ILE A O 1
ATOM 715 N N . GLU A 1 92 ? -15.732 2.659 20.283 1.00 98.56 92 GLU A N 1
ATOM 716 C CA . GLU A 1 92 ? -17.121 3.008 20.606 1.00 98.56 92 GLU A CA 1
ATOM 717 C C . GLU A 1 92 ? -17.890 1.813 21.174 1.00 98.56 92 GLU A C 1
ATOM 719 O O . GLU A 1 92 ? -18.543 1.951 22.212 1.00 98.56 92 GLU A O 1
ATOM 724 N N . ASP A 1 93 ? -17.747 0.634 20.576 1.00 98.31 93 ASP A N 1
ATOM 725 C CA . ASP A 1 93 ? -18.408 -0.591 21.026 1.00 98.31 93 ASP A CA 1
ATOM 726 C C . ASP A 1 93 ? -17.928 -1.016 22.421 1.00 98.31 93 ASP A C 1
ATOM 728 O O . ASP A 1 93 ? -18.737 -1.361 23.282 1.00 98.31 93 ASP A O 1
ATOM 732 N N . VAL A 1 94 ? -16.624 -0.901 22.698 1.00 98.38 94 VAL A N 1
ATOM 733 C CA . VAL A 1 94 ? -16.061 -1.169 24.033 1.00 98.38 94 VAL A CA 1
ATOM 734 C C . VAL A 1 94 ? -16.552 -0.144 25.059 1.00 98.38 94 VAL A C 1
ATOM 736 O O . VAL A 1 94 ? -16.955 -0.508 26.163 1.00 98.38 94 VAL A O 1
ATOM 739 N N . LYS A 1 95 ? -16.541 1.154 24.722 1.00 98.06 95 LYS A N 1
ATOM 740 C CA . LYS A 1 95 ? -16.972 2.221 25.646 1.00 98.06 95 LYS A CA 1
ATOM 741 C C . LYS A 1 95 ? -18.465 2.175 25.955 1.00 98.06 95 LYS A C 1
ATOM 743 O O . LYS A 1 95 ? -18.865 2.560 27.050 1.00 98.06 95 LYS A O 1
ATOM 748 N N . SER A 1 96 ? -19.271 1.742 24.992 1.00 98.06 96 SER A N 1
ATOM 749 C CA . SER A 1 96 ? -20.716 1.565 25.152 1.00 98.06 96 SER A CA 1
ATOM 750 C C . SER A 1 96 ? -21.090 0.230 25.797 1.00 98.06 96 SER A C 1
ATOM 752 O O . SER A 1 96 ? -22.264 0.018 26.085 1.00 98.06 96 SER A O 1
ATOM 754 N N . VAL A 1 97 ? -20.111 -0.650 26.057 1.00 96.50 97 VAL A N 1
ATOM 755 C CA . VAL A 1 97 ? -20.334 -2.022 26.548 1.00 96.50 97 VAL A CA 1
ATOM 756 C C . VAL A 1 97 ? -21.216 -2.832 25.578 1.00 96.50 97 VAL A C 1
ATOM 758 O O . VAL A 1 97 ? -21.906 -3.769 25.965 1.00 96.50 97 VAL A O 1
ATOM 761 N N . SER A 1 98 ? -21.200 -2.462 24.295 1.00 96.69 98 SER A N 1
ATOM 762 C CA . SER A 1 98 ? -21.807 -3.234 23.207 1.00 96.69 98 SER A CA 1
ATOM 763 C C . SER A 1 98 ? -20.912 -4.407 22.798 1.00 96.69 98 SER A C 1
ATOM 765 O O . SER A 1 98 ? -21.412 -5.433 22.343 1.00 96.69 98 SER A O 1
ATOM 767 N N . PHE A 1 99 ? -19.596 -4.270 22.998 1.00 96.75 99 PHE A N 1
ATOM 768 C CA . PHE A 1 99 ? -18.615 -5.335 22.813 1.00 96.75 99 PHE A CA 1
ATOM 769 C C . PHE A 1 99 ? -17.837 -5.626 24.116 1.00 96.75 99 PHE A C 1
ATOM 771 O O . PHE A 1 99 ? -17.336 -4.685 24.744 1.00 96.75 99 PHE A O 1
ATOM 778 N N . PRO A 1 100 ? -17.644 -6.908 24.487 1.00 96.50 100 PRO A N 1
ATOM 779 C CA . PRO A 1 100 ? -18.321 -8.073 23.917 1.00 96.50 100 PRO A CA 1
ATOM 780 C C . PRO A 1 100 ? -19.790 -8.138 24.370 1.00 96.50 100 PRO A C 1
ATOM 782 O O . PRO A 1 100 ? -20.118 -7.760 25.496 1.00 96.50 100 PRO A O 1
ATOM 785 N N . ASN A 1 101 ? -20.673 -8.656 23.519 1.00 94.00 101 ASN A N 1
ATOM 786 C CA . ASN A 1 101 ? -22.053 -8.984 23.881 1.00 94.00 101 ASN A CA 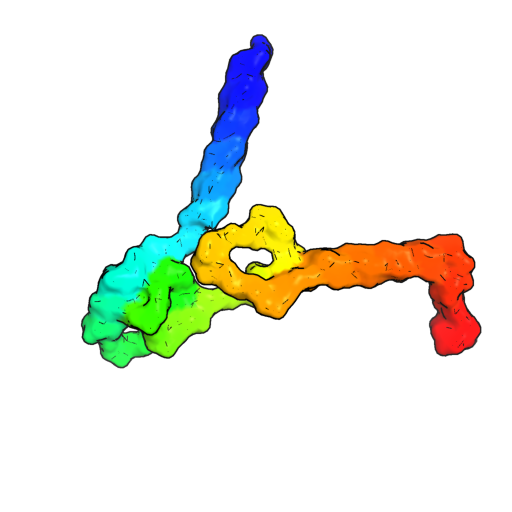1
ATOM 787 C C . ASN A 1 101 ? -22.209 -10.463 24.295 1.00 94.00 101 ASN A C 1
ATOM 789 O O . ASN A 1 101 ? -21.250 -11.236 24.346 1.00 94.00 101 ASN A O 1
ATOM 793 N N . GLN A 1 102 ? -23.446 -10.876 24.592 1.00 93.94 102 GLN A N 1
ATOM 794 C CA . GLN A 1 102 ? -23.763 -12.227 25.069 1.00 93.94 102 GLN A CA 1
ATOM 795 C C . GLN A 1 102 ? -23.426 -13.341 24.061 1.00 93.94 102 GLN A C 1
ATOM 797 O O . GLN A 1 102 ? -23.155 -14.460 24.476 1.00 93.94 102 GLN A O 1
ATOM 802 N N . SER A 1 103 ? -23.419 -13.054 22.756 1.00 95.75 103 SER A N 1
ATOM 803 C CA . SER A 1 103 ? -23.001 -14.016 21.721 1.00 95.75 103 SER A CA 1
ATOM 804 C C . SER A 1 103 ? -21.481 -14.090 21.532 1.00 95.75 103 SER A C 1
ATOM 806 O O . SER A 1 103 ? -20.981 -15.013 20.895 1.00 95.75 103 SER A O 1
ATOM 808 N N . GLU A 1 104 ? -20.747 -13.139 22.109 1.00 94.50 104 GLU A N 1
ATOM 809 C CA . GLU A 1 104 ? -19.288 -13.000 22.027 1.00 94.50 104 GLU A CA 1
ATOM 810 C C . GLU A 1 104 ? -18.602 -13.389 23.351 1.00 94.50 104 GLU A C 1
ATOM 812 O O . GLU A 1 104 ? -17.402 -13.175 23.520 1.00 94.50 104 GLU A O 1
ATOM 817 N N . SER A 1 105 ? -19.362 -13.953 24.296 1.00 89.25 105 SER A N 1
ATOM 818 C CA . SER A 1 105 ? -18.916 -14.336 25.641 1.00 89.25 105 SER A CA 1
ATOM 819 C C . SER A 1 105 ? -19.341 -15.779 25.965 1.00 89.25 105 SER A C 1
ATOM 821 O O . SER A 1 105 ? -20.395 -16.216 25.505 1.00 89.25 105 SER A O 1
ATOM 823 N N . TYR A 1 106 ? -18.526 -16.510 26.740 1.00 78.50 106 TYR A N 1
ATOM 824 C CA . TYR A 1 106 ? -18.825 -17.870 27.231 1.00 78.50 106 TYR A CA 1
ATOM 825 C C . TYR A 1 106 ? -19.588 -17.861 28.557 1.00 78.50 106 TYR A C 1
ATOM 827 O O . TYR A 1 106 ? -19.292 -16.977 29.394 1.00 78.50 106 TYR A O 1
#

Radius of gyration: 22.24 Å; chains: 1; bounding box: 45×51×51 Å

pLDDT: mean 82.29, std 18.3, range [43.03, 98.56]

Foldseek 3Di:
DVVVVVVVVVVVVVVLVVVLVPDDADDLVNLLVVQVPDPDFDEDDNNPDSGRYYDDDVCQQQCCDVSHPRPSHHHPHNVVVVVVVVVVVVVVCVVVVVPPDPVNDD

Sequence (106 aa):
MSNYLKKTSKNTKRTLQEMKDRGEKIPSHTATKISDMLKIPTIGIAAGSGVDGQVLVIQDVMGMNDEFSPKFLRRYADLHTVMSEATRHYIEDVKSVSFPNQSESY